Protein AF-A0A0A9WBP5-F1 (afdb_monomer_lite)

Foldseek 3Di:
DVVLVPDDDPPDDPQRSCQVVLQVLQVQQVVLLCCCPPVVVDDPVVSVVCVVVVSHDPVLSVQCPDPFQVQPSDPQQCQLPDPVRDGWPLSDPLVPDDPVLQADATSNRGDSHRTD

pLDDT: mean 90.34, std 6.61, range [65.31, 96.75]

Organism: Lygus hesperus (NCBI:txid30085)

Radius of gyration: 15.7 Å; chains: 1; bounding box: 42×28×39 Å

InterPro domains:
  IPR001748 Pre-mRNA-splicing factor BUD31 [PF01125] (1-116)
  IPR001748 Pre-mRNA-splicing factor BUD31 [PR00322] (19-42)
  IPR001748 Pre-mRNA-splicing factor BUD31 [PR00322] (43-68)
  IPR001748 Pre-mRNA-splicing factor BUD31 [PR00322] (69-94)
  IPR001748 Pre-mRNA-splicing factor BUD31 [PR00322] (106-115)
  IPR001748 Pre-mRNA-splicing factor BUD31 [PTHR19411] (1-116)

Structure (mmCIF, N/CA/C/O backbone):
data_AF-A0A0A9WBP5-F1
#
_entry.id   AF-A0A0A9WBP5-F1
#
loop_
_atom_site.group_PDB
_atom_site.id
_atom_site.type_symbol
_atom_site.label_atom_id
_atom_site.label_alt_id
_atom_site.label_comp_id
_atom_site.label_asym_id
_atom_site.label_entity_id
_atom_site.label_seq_id
_atom_site.pdbx_PDB_ins_code
_atom_site.Cartn_x
_atom_site.Cartn_y
_atom_site.Cartn_z
_atom_site.occupancy
_atom_site.B_iso_or_equiv
_atom_site.auth_seq_id
_atom_site.auth_comp_id
_atom_site.auth_asym_id
_atom_site.auth_atom_id
_atom_site.pdbx_PDB_model_num
ATOM 1 N N . MET A 1 1 ? -8.815 -3.693 -13.184 1.00 82.25 1 MET A N 1
ATOM 2 C CA . MET A 1 1 ? -8.029 -4.923 -12.918 1.00 82.25 1 MET A CA 1
ATOM 3 C C . MET A 1 1 ? -8.015 -5.801 -14.156 1.00 82.25 1 MET A C 1
ATOM 5 O O . MET A 1 1 ? -6.937 -5.976 -14.678 1.00 82.25 1 MET A O 1
ATOM 9 N N . ARG A 1 2 ? -9.170 -6.224 -14.697 1.00 84.25 2 ARG A N 1
ATOM 10 C CA . ARG A 1 2 ? -9.229 -7.000 -15.956 1.00 84.25 2 ARG A CA 1
ATOM 11 C C . ARG A 1 2 ? -8.570 -6.317 -17.161 1.00 84.25 2 ARG A C 1
ATOM 13 O O . ARG A 1 2 ? -7.910 -6.983 -17.936 1.00 84.25 2 ARG A O 1
ATOM 20 N N . GLU A 1 3 ? -8.731 -5.002 -17.297 1.00 85.50 3 GLU A N 1
ATOM 21 C CA . GLU A 1 3 ? -8.069 -4.223 -18.358 1.00 85.50 3 GLU A CA 1
ATOM 22 C C . GLU A 1 3 ? -6.543 -4.279 -18.210 1.00 85.50 3 GLU A C 1
ATOM 24 O O . GLU A 1 3 ? -5.857 -4.713 -19.122 1.00 85.50 3 GLU A O 1
ATOM 29 N N . ALA A 1 4 ? -6.037 -3.984 -17.009 1.00 83.50 4 ALA A N 1
ATOM 30 C CA . ALA A 1 4 ? -4.612 -4.080 -16.682 1.00 83.50 4 ALA A CA 1
ATOM 31 C C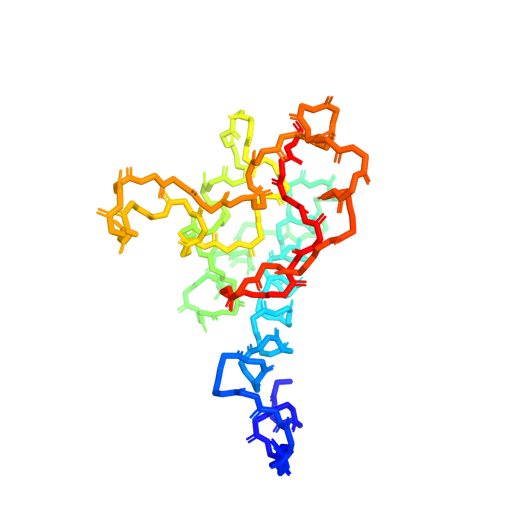 . ALA A 1 4 ? -4.029 -5.506 -16.797 1.00 83.50 4 ALA A C 1
ATOM 33 O O . ALA A 1 4 ? -2.820 -5.659 -16.897 1.00 83.50 4 ALA A O 1
ATOM 34 N N . GLU A 1 5 ? -4.856 -6.554 -16.744 1.00 84.06 5 GLU A N 1
ATOM 35 C CA . GLU A 1 5 ? -4.432 -7.943 -16.984 1.00 84.06 5 GLU A CA 1
ATOM 36 C C . GLU A 1 5 ? -4.356 -8.283 -18.480 1.00 84.06 5 GLU A C 1
ATOM 38 O O . GLU A 1 5 ? -3.627 -9.196 -18.854 1.00 84.06 5 GLU A O 1
ATOM 43 N N . ALA A 1 6 ? -5.117 -7.578 -19.322 1.00 82.12 6 ALA A N 1
ATOM 44 C CA . ALA A 1 6 ? -5.182 -7.799 -20.765 1.00 82.12 6 ALA A CA 1
ATOM 45 C C . ALA A 1 6 ? -4.164 -6.955 -21.555 1.00 82.12 6 ALA A C 1
ATOM 47 O O . ALA A 1 6 ? -3.953 -7.199 -22.741 1.00 82.12 6 ALA A O 1
ATOM 48 N N . GLU A 1 7 ? -3.552 -5.957 -20.918 1.00 78.38 7 GLU A N 1
ATOM 49 C CA . GLU A 1 7 ? -2.514 -5.124 -21.521 1.00 78.38 7 GLU A CA 1
ATOM 50 C C . GLU A 1 7 ? -1.201 -5.910 -21.677 1.00 78.38 7 GLU A C 1
ATOM 52 O O . GLU A 1 7 ? -0.461 -6.141 -20.720 1.00 78.38 7 GLU A O 1
ATOM 57 N N . GLU A 1 8 ? -0.885 -6.302 -22.912 1.00 65.31 8 GLU A N 1
ATOM 58 C CA . GLU A 1 8 ? 0.438 -6.805 -23.288 1.00 65.31 8 GLU A CA 1
ATOM 59 C C . GLU A 1 8 ? 1.293 -5.658 -23.839 1.00 65.31 8 GLU A C 1
ATOM 61 O O . GLU A 1 8 ? 1.203 -5.281 -25.008 1.00 65.31 8 GLU A O 1
ATOM 66 N N . GLU A 1 9 ? 2.149 -5.076 -23.000 1.00 72.12 9 GLU A N 1
ATOM 67 C CA . GLU A 1 9 ? 3.048 -4.004 -23.432 1.00 72.12 9 GLU A CA 1
ATOM 68 C C . GLU A 1 9 ? 4.428 -4.550 -23.808 1.00 72.12 9 GLU A C 1
ATOM 70 O O . GLU A 1 9 ? 5.243 -4.893 -22.951 1.00 72.12 9 GLU A O 1
ATOM 75 N N . GLN A 1 10 ? 4.709 -4.568 -25.116 1.00 68.75 10 GLN A N 1
ATOM 76 C CA . GLN A 1 10 ? 5.931 -5.118 -25.726 1.00 68.75 10 GLN A CA 1
ATOM 77 C C . GLN A 1 10 ? 7.252 -4.506 -25.216 1.00 68.75 10 GLN A C 1
ATOM 79 O O . GLN A 1 10 ? 8.307 -5.107 -25.405 1.00 68.75 10 GLN A O 1
ATOM 84 N N . TYR A 1 11 ? 7.214 -3.340 -24.561 1.00 78.38 11 TYR A N 1
ATOM 85 C CA . TYR A 1 11 ? 8.405 -2.607 -24.108 1.00 78.38 11 TYR A CA 1
ATOM 86 C C . TYR A 1 11 ? 8.533 -2.489 -22.584 1.00 78.38 11 TYR A C 1
ATOM 88 O O . TYR A 1 11 ? 9.451 -1.824 -22.103 1.00 78.38 11 TYR A O 1
ATOM 96 N N . LYS A 1 12 ? 7.640 -3.114 -21.806 1.00 81.00 12 LYS A N 1
ATOM 97 C CA . LYS A 1 12 ? 7.713 -3.068 -20.340 1.00 81.00 12 LYS A CA 1
ATOM 98 C C . LYS A 1 12 ? 8.431 -4.283 -19.776 1.00 81.00 12 LYS A C 1
ATOM 100 O O . LYS A 1 12 ? 8.285 -5.412 -20.239 1.00 81.00 12 LYS A O 1
ATOM 105 N N . THR A 1 13 ? 9.200 -4.057 -18.715 1.00 84.06 13 THR A N 1
ATOM 106 C CA . THR A 1 13 ? 9.757 -5.163 -17.933 1.00 84.06 13 THR A CA 1
ATOM 107 C C . THR A 1 13 ? 8.632 -5.962 -17.275 1.00 84.06 13 THR A C 1
ATOM 109 O O . THR A 1 13 ? 7.572 -5.426 -16.949 1.00 84.06 13 THR A O 1
ATOM 112 N N . ARG A 1 14 ? 8.884 -7.243 -16.979 1.00 81.81 14 ARG A N 1
ATOM 113 C CA . ARG A 1 14 ? 7.919 -8.107 -16.275 1.00 81.81 14 ARG A CA 1
ATOM 114 C C . ARG A 1 14 ? 7.392 -7.484 -14.975 1.00 81.81 14 ARG A C 1
ATOM 116 O O . ARG A 1 14 ? 6.247 -7.714 -14.607 1.00 81.81 14 ARG A O 1
ATOM 123 N N . ALA A 1 15 ? 8.228 -6.721 -14.269 1.00 84.50 15 ALA A N 1
ATOM 124 C CA . ALA A 1 15 ? 7.819 -6.022 -13.057 1.00 84.50 15 ALA A CA 1
ATOM 125 C C . ALA A 1 15 ? 6.860 -4.861 -13.364 1.00 84.50 15 ALA A C 1
ATOM 127 O O . ALA A 1 15 ? 5.827 -4.750 -12.713 1.00 84.50 15 ALA A O 1
ATOM 128 N N . GLN A 1 16 ? 7.165 -4.055 -14.383 1.00 88.12 16 GLN A N 1
ATOM 129 C CA . GLN A 1 16 ? 6.362 -2.901 -14.795 1.00 88.12 16 GLN A CA 1
ATOM 130 C C . GLN A 1 16 ? 4.963 -3.275 -15.289 1.00 88.12 16 GLN A C 1
ATOM 132 O O . GLN A 1 16 ? 4.016 -2.554 -14.995 1.00 88.12 16 GLN A O 1
ATOM 137 N N . VAL A 1 17 ? 4.808 -4.424 -15.954 1.00 89.38 17 VAL A N 1
ATOM 138 C CA . VAL A 1 17 ? 3.484 -4.956 -16.337 1.00 89.38 17 VAL A CA 1
ATOM 139 C C . VAL A 1 17 ? 2.595 -5.190 -15.104 1.00 89.38 17 VAL A C 1
ATOM 141 O O . VAL A 1 17 ? 1.385 -5.010 -15.151 1.00 89.38 17 VAL A O 1
ATOM 144 N N . LEU A 1 18 ? 3.184 -5.537 -13.954 1.00 89.56 18 LEU A N 1
ATOM 145 C CA . LEU A 1 18 ? 2.439 -5.787 -12.715 1.00 89.56 18 LEU A CA 1
ATOM 146 C C . LEU A 1 18 ? 2.137 -4.515 -11.910 1.00 89.56 18 LEU A C 1
ATOM 148 O O . LEU A 1 18 ? 1.312 -4.562 -10.993 1.00 89.56 18 LEU A O 1
ATOM 152 N N . TRP A 1 19 ? 2.791 -3.385 -12.199 1.00 92.62 19 TRP A N 1
ATOM 153 C CA . TRP A 1 19 ? 2.619 -2.160 -11.413 1.00 92.62 19 TRP A CA 1
ATOM 154 C C . TRP A 1 19 ? 1.175 -1.635 -11.422 1.00 92.62 19 TRP A C 1
ATOM 156 O O . TRP A 1 19 ? 0.658 -1.389 -10.328 1.00 92.62 19 TRP A O 1
ATOM 166 N N . PRO A 1 20 ? 0.464 -1.547 -12.568 1.00 93.00 20 PRO A N 1
ATOM 167 C CA . PRO A 1 20 ? -0.931 -1.103 -12.582 1.00 93.00 20 PRO A CA 1
ATOM 168 C C . PRO A 1 20 ? -1.844 -2.016 -11.754 1.00 93.00 20 PRO A C 1
ATOM 170 O O . PRO A 1 20 ? -2.709 -1.543 -11.015 1.00 93.00 20 PRO A O 1
ATOM 173 N N . ILE A 1 21 ? -1.618 -3.333 -11.800 1.00 93.00 21 ILE A N 1
ATOM 174 C CA . ILE A 1 21 ? -2.382 -4.311 -11.011 1.00 93.00 21 ILE A CA 1
ATOM 175 C C . ILE A 1 21 ? -2.183 -4.060 -9.511 1.00 93.00 21 ILE A C 1
ATOM 177 O O . ILE A 1 21 ? -3.156 -4.010 -8.752 1.00 93.00 21 ILE A O 1
ATOM 181 N N . LEU A 1 22 ? -0.935 -3.855 -9.078 1.00 93.56 22 LEU A N 1
ATOM 182 C CA . LEU A 1 22 ? -0.604 -3.565 -7.681 1.00 93.56 22 LEU A CA 1
ATOM 183 C C . LEU A 1 22 ? -1.147 -2.207 -7.223 1.00 93.56 22 LEU A C 1
ATOM 185 O O . LEU A 1 22 ? -1.619 -2.090 -6.090 1.00 93.56 22 LEU A O 1
ATOM 189 N N . GLN A 1 23 ? -1.145 -1.204 -8.100 1.00 93.12 23 GLN A N 1
ATOM 190 C CA . GLN A 1 23 ? -1.736 0.102 -7.830 1.00 93.12 23 GLN A CA 1
ATOM 191 C C . GLN A 1 23 ? -3.252 -0.005 -7.619 1.00 93.12 23 GLN A C 1
ATOM 193 O O . GLN A 1 23 ? -3.766 0.501 -6.620 1.00 93.12 23 GLN A O 1
ATOM 198 N N . ILE A 1 24 ? -3.964 -0.726 -8.491 1.00 94.94 24 ILE A N 1
ATOM 199 C CA . ILE A 1 24 ? -5.407 -0.978 -8.347 1.00 94.94 24 ILE A CA 1
ATOM 200 C C . ILE A 1 24 ? -5.688 -1.766 -7.064 1.00 94.94 24 ILE A C 1
ATOM 202 O O . ILE A 1 24 ? -6.623 -1.448 -6.328 1.00 94.94 24 ILE A O 1
ATOM 206 N N . HIS A 1 25 ? -4.875 -2.780 -6.761 1.00 95.44 25 HIS A N 1
ATOM 207 C CA . HIS A 1 25 ? -4.992 -3.563 -5.532 1.00 95.44 25 HIS A CA 1
ATOM 208 C C . HIS A 1 25 ? -4.853 -2.689 -4.272 1.00 95.44 25 HIS A C 1
ATOM 210 O O . HIS A 1 25 ? -5.673 -2.788 -3.349 1.00 95.44 25 HIS A O 1
ATOM 216 N N . HIS A 1 26 ? -3.852 -1.804 -4.248 1.00 95.62 26 HIS A N 1
ATOM 217 C CA . HIS A 1 26 ? -3.671 -0.823 -3.181 1.00 95.62 26 HIS A CA 1
ATOM 218 C C . HIS A 1 26 ? -4.882 0.113 -3.083 1.00 95.62 26 HIS A C 1
ATOM 220 O O . HIS A 1 26 ? -5.463 0.245 -2.009 1.00 95.62 26 HIS A O 1
ATOM 226 N N . GLN A 1 27 ? -5.293 0.738 -4.192 1.00 95.50 27 GLN A N 1
ATOM 227 C CA . GLN A 1 27 ? -6.413 1.688 -4.229 1.00 95.50 27 GLN A CA 1
ATOM 228 C C . GLN A 1 27 ? -7.718 1.061 -3.735 1.00 95.50 27 GLN A C 1
ATOM 230 O O . GLN A 1 27 ? -8.410 1.652 -2.909 1.00 95.50 27 GLN A O 1
ATOM 235 N N . ARG A 1 28 ? -8.025 -0.162 -4.178 1.00 96.25 28 ARG A N 1
ATOM 236 C CA . ARG A 1 28 ? -9.215 -0.908 -3.754 1.00 96.25 28 ARG A CA 1
ATOM 237 C C . ARG A 1 28 ? -9.213 -1.163 -2.248 1.00 96.25 28 ARG A C 1
ATOM 239 O O . ARG A 1 28 ? -10.210 -0.905 -1.576 1.00 96.25 28 ARG A O 1
ATOM 246 N N . SER A 1 29 ? -8.082 -1.619 -1.709 1.00 96.75 29 SER A N 1
ATOM 247 C CA . SER A 1 29 ? -7.934 -1.854 -0.269 1.00 96.75 29 SER A CA 1
ATOM 248 C C . SER A 1 29 ? -8.005 -0.546 0.525 1.00 96.75 29 SER A C 1
ATOM 250 O O . SER A 1 29 ? -8.641 -0.502 1.579 1.00 96.75 29 SER A O 1
ATOM 252 N N . ARG A 1 30 ? -7.407 0.537 0.007 1.00 96.56 30 ARG A N 1
ATOM 253 C CA . ARG A 1 30 ? -7.383 1.846 0.668 1.00 96.56 30 ARG A CA 1
ATOM 254 C C . ARG A 1 30 ? -8.762 2.483 0.710 1.00 96.56 30 ARG A C 1
ATOM 256 O O . ARG A 1 30 ? -9.154 2.996 1.749 1.00 96.56 30 ARG A O 1
ATOM 263 N N . TYR A 1 31 ? -9.528 2.358 -0.368 1.00 96.56 31 TYR A N 1
ATOM 264 C CA . TYR A 1 31 ? -10.909 2.816 -0.413 1.00 96.56 31 TYR A CA 1
ATOM 265 C C . TYR A 1 31 ? -11.757 2.163 0.685 1.00 96.56 31 TYR A C 1
ATOM 267 O O . TYR A 1 31 ? -12.434 2.855 1.440 1.00 96.56 31 TYR A O 1
ATOM 275 N N . ILE A 1 32 ? -11.674 0.837 0.833 1.00 96.31 32 ILE A N 1
ATOM 276 C CA . ILE A 1 32 ? -12.416 0.108 1.873 1.00 96.31 32 ILE A CA 1
ATOM 277 C C . ILE A 1 32 ? -11.952 0.526 3.276 1.00 96.31 32 ILE A C 1
ATOM 279 O O . ILE A 1 32 ? -12.782 0.742 4.160 1.00 96.31 32 ILE A O 1
ATOM 283 N N . TYR A 1 33 ? -10.640 0.689 3.472 1.00 95.94 33 TYR A N 1
ATOM 284 C CA . TYR A 1 33 ? -10.075 1.189 4.725 1.00 95.94 33 TYR A CA 1
ATOM 285 C C . TYR A 1 33 ? -10.619 2.576 5.088 1.00 95.94 33 TYR A C 1
ATOM 287 O O . TYR A 1 33 ? -11.126 2.761 6.194 1.00 95.94 33 TYR A O 1
ATOM 295 N N . ASP A 1 34 ? -10.578 3.527 4.154 1.00 95.69 34 ASP A N 1
ATOM 296 C CA . ASP A 1 34 ? -11.029 4.900 4.379 1.00 95.69 34 ASP A CA 1
ATOM 297 C C . ASP A 1 34 ? -12.543 4.968 4.619 1.00 95.69 34 ASP A C 1
ATOM 299 O O . ASP A 1 34 ? -12.999 5.742 5.461 1.00 95.69 34 ASP A O 1
ATOM 303 N N . MET A 1 35 ? -13.338 4.143 3.930 1.00 96.75 35 MET A N 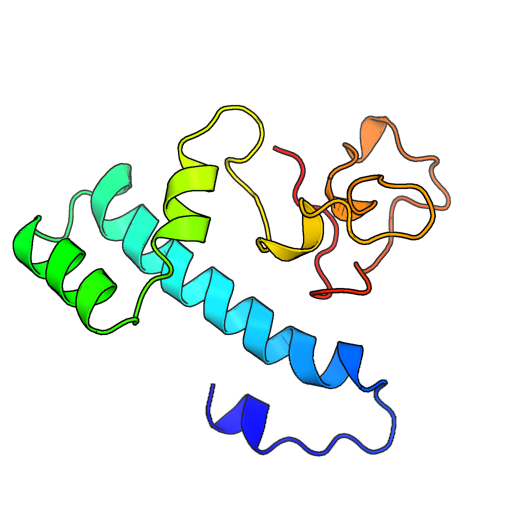1
ATOM 304 C CA . MET A 1 35 ? -14.791 4.088 4.129 1.00 96.75 35 MET A CA 1
ATOM 305 C C . MET A 1 35 ? -15.171 3.561 5.518 1.00 96.75 35 MET A C 1
ATOM 307 O O . MET A 1 35 ? -16.152 4.039 6.086 1.00 96.75 35 MET A O 1
ATOM 311 N N . TYR A 1 36 ? -14.401 2.628 6.088 1.00 96.06 36 TYR A N 1
ATOM 312 C CA . TYR A 1 36 ? -14.672 2.071 7.417 1.00 96.06 36 TYR A CA 1
ATOM 313 C C . TYR A 1 36 ? -14.048 2.890 8.558 1.00 96.06 36 TYR A C 1
ATOM 315 O O . TYR A 1 36 ? -14.748 3.270 9.493 1.00 96.06 36 TYR A O 1
ATOM 323 N N . TYR A 1 37 ? -12.747 3.193 8.490 1.00 94.12 37 TYR A N 1
ATOM 324 C CA . TYR A 1 37 ? -12.011 3.830 9.589 1.00 94.12 37 TYR A CA 1
ATOM 325 C C . TYR A 1 37 ? -12.125 5.355 9.593 1.00 94.12 37 TYR A C 1
ATOM 327 O O . TYR A 1 37 ? -12.334 5.944 10.654 1.00 94.12 37 TYR A O 1
ATOM 335 N N . SER A 1 38 ? -12.007 5.990 8.424 1.00 91.31 38 SER A N 1
ATOM 336 C CA . SER A 1 38 ? -11.965 7.454 8.313 1.00 91.31 38 SER A CA 1
ATOM 337 C C . SER A 1 38 ? -13.372 8.047 8.218 1.00 91.31 38 SER A C 1
ATOM 339 O O . SER A 1 38 ? -13.754 8.885 9.029 1.00 91.31 38 SER A O 1
ATOM 341 N N . LYS A 1 39 ? -14.165 7.590 7.240 1.00 94.62 39 LYS A N 1
ATOM 342 C CA . LYS A 1 39 ? -15.498 8.134 6.930 1.00 94.62 39 LYS A CA 1
ATOM 343 C C . LYS A 1 39 ? -16.639 7.454 7.688 1.00 94.62 39 LYS A C 1
ATOM 345 O O . LYS A 1 39 ? -17.711 8.039 7.783 1.00 94.62 39 LYS A O 1
ATOM 350 N N . LYS A 1 40 ? -16.425 6.236 8.202 1.00 93.88 40 LYS A N 1
ATOM 351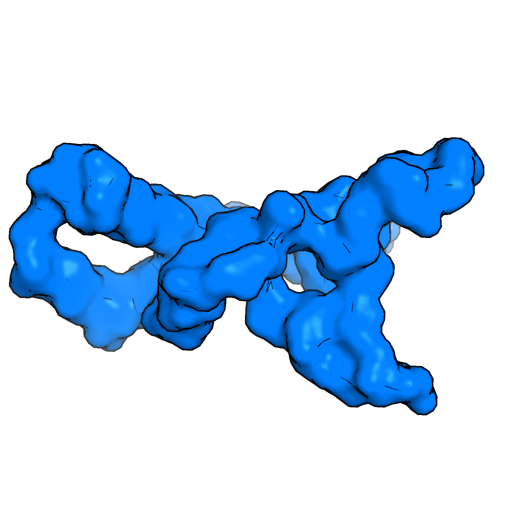 C CA . LYS A 1 40 ? -17.434 5.418 8.910 1.00 93.88 40 LYS A CA 1
ATOM 352 C C . LYS A 1 40 ? -18.753 5.254 8.132 1.00 93.88 40 LYS A C 1
ATOM 354 O O . LYS A 1 40 ? -19.831 5.250 8.714 1.00 93.88 40 LYS A O 1
ATOM 359 N N . ALA A 1 41 ? -18.661 5.137 6.808 1.00 95.88 41 ALA A N 1
ATOM 360 C CA . ALA A 1 41 ? -19.806 5.062 5.899 1.00 95.88 41 ALA A CA 1
ATOM 361 C C . ALA A 1 41 ? -20.336 3.631 5.690 1.00 95.88 41 ALA A C 1
ATOM 363 O O . ALA A 1 41 ? -21.435 3.456 5.173 1.00 95.88 41 ALA A O 1
ATOM 364 N N . ILE A 1 42 ? -19.557 2.609 6.063 1.00 96.00 42 ILE A N 1
ATOM 365 C CA . ILE A 1 42 ? -19.934 1.194 5.943 1.00 96.00 42 ILE A CA 1
ATOM 366 C C . ILE A 1 42 ? -20.005 0.530 7.318 1.00 96.00 42 ILE A C 1
ATOM 368 O O . ILE A 1 42 ? -19.247 0.880 8.224 1.00 96.00 42 ILE A O 1
ATOM 372 N N . SER A 1 43 ? -20.915 -0.435 7.472 1.00 96.56 43 SER A N 1
ATOM 373 C CA . SER A 1 43 ? -21.025 -1.232 8.694 1.00 96.56 43 SER A CA 1
ATOM 374 C C . SER A 1 43 ? -19.869 -2.228 8.814 1.00 96.56 43 SER A C 1
ATOM 376 O O . SER A 1 43 ? -19.171 -2.536 7.841 1.00 96.56 43 SER A O 1
ATOM 378 N N . ARG A 1 44 ? -19.683 -2.760 10.025 1.00 95.06 44 ARG A N 1
ATOM 379 C CA . ARG A 1 44 ? -18.700 -3.811 10.292 1.00 95.06 44 ARG A CA 1
ATOM 380 C C . ARG A 1 44 ? -18.942 -5.052 9.429 1.00 95.06 44 ARG A C 1
ATOM 382 O O . ARG A 1 44 ? -17.989 -5.558 8.851 1.00 95.06 44 ARG A O 1
ATOM 389 N N . ASP A 1 45 ? -20.196 -5.466 9.276 1.00 96.44 45 ASP A N 1
ATOM 390 C CA . ASP A 1 45 ? -20.561 -6.657 8.499 1.00 96.44 45 ASP A CA 1
ATOM 391 C C . ASP A 1 45 ? -20.159 -6.520 7.023 1.00 96.44 45 ASP A C 1
ATOM 393 O O . ASP A 1 45 ? -19.622 -7.450 6.426 1.00 96.44 45 ASP A O 1
ATOM 397 N N . VAL A 1 46 ? -20.347 -5.330 6.434 1.00 95.94 46 VAL A N 1
ATOM 398 C CA . VAL A 1 46 ? -19.928 -5.047 5.049 1.00 95.94 46 VAL A CA 1
ATOM 399 C C . VAL A 1 46 ? -18.405 -5.042 4.931 1.00 95.94 46 VAL A C 1
ATOM 401 O O . VAL A 1 46 ? -17.851 -5.545 3.954 1.00 95.94 46 VAL A O 1
ATOM 404 N N . TYR A 1 47 ? -17.712 -4.487 5.925 1.00 95.56 47 TYR A N 1
ATOM 405 C CA . TYR A 1 47 ? -16.255 -4.487 5.958 1.00 95.56 47 TYR A CA 1
ATOM 406 C C . TYR A 1 47 ? -15.685 -5.913 6.058 1.00 95.56 47 TYR A C 1
ATOM 408 O O . TYR A 1 47 ? -14.803 -6.269 5.277 1.00 95.56 47 TYR A O 1
ATOM 416 N N . GLU A 1 48 ? -16.216 -6.746 6.955 1.00 95.94 48 GLU A N 1
ATOM 417 C CA . GLU A 1 48 ? -15.811 -8.150 7.110 1.00 95.94 48 GLU A CA 1
ATOM 418 C C . GLU A 1 48 ? -16.127 -8.965 5.847 1.00 95.94 48 GLU A C 1
ATOM 420 O O . GLU A 1 48 ? -15.250 -9.662 5.338 1.00 95.94 48 GLU A O 1
ATOM 425 N N . TYR A 1 49 ? -17.300 -8.764 5.235 1.00 96.62 49 TYR A N 1
ATOM 426 C CA . TYR A 1 49 ? -17.641 -9.379 3.949 1.00 96.62 49 TYR A CA 1
ATOM 427 C C . TYR A 1 49 ? -16.625 -9.044 2.842 1.00 96.62 49 TYR A C 1
ATOM 429 O O . TYR A 1 49 ? -16.203 -9.921 2.080 1.00 96.62 49 TYR A O 1
ATOM 437 N N . CYS A 1 50 ? -16.190 -7.782 2.754 1.00 96.06 50 CYS A N 1
ATOM 438 C CA . CYS A 1 50 ? -15.173 -7.354 1.793 1.00 96.06 50 CYS A CA 1
ATOM 439 C C . CYS A 1 50 ? -13.810 -8.026 2.023 1.00 96.06 50 CYS A C 1
ATOM 441 O O . CYS A 1 50 ? -13.090 -8.290 1.054 1.00 96.06 50 CYS A O 1
ATOM 443 N N . LEU A 1 51 ? -13.441 -8.306 3.275 1.00 95.31 51 LEU A N 1
ATOM 444 C CA . LEU A 1 51 ? -12.209 -9.025 3.606 1.00 95.31 51 LEU A CA 1
ATOM 445 C C . LEU A 1 51 ? -12.318 -10.517 3.265 1.00 95.31 51 LEU A C 1
ATOM 447 O O . LEU A 1 51 ? -11.411 -11.064 2.631 1.00 95.31 51 LEU A O 1
ATOM 451 N N . ASP A 1 52 ? -13.441 -11.149 3.604 1.00 96.00 52 ASP A N 1
ATOM 452 C CA . ASP A 1 52 ? -13.692 -12.573 3.355 1.00 96.00 52 ASP A CA 1
ATOM 453 C C . ASP A 1 52 ? -13.735 -12.892 1.859 1.00 96.00 52 ASP A C 1
ATOM 455 O O . ASP A 1 52 ? -13.142 -13.869 1.396 1.00 96.00 52 ASP A O 1
ATOM 459 N N . LYS A 1 53 ? -14.366 -12.019 1.065 1.00 95.88 53 LYS A N 1
ATOM 460 C CA . LYS A 1 53 ? -14.389 -12.122 -0.402 1.00 95.88 53 LYS A CA 1
ATOM 461 C C . LYS A 1 53 ? -13.094 -11.666 -1.077 1.00 95.88 53 LYS A C 1
ATOM 463 O O . LYS A 1 53 ? -13.050 -11.612 -2.304 1.00 95.88 53 LYS A O 1
ATOM 468 N N . ARG A 1 54 ? -12.041 -11.347 -0.312 1.00 93.62 54 ARG A N 1
ATOM 469 C CA . ARG A 1 54 ? -10.733 -10.891 -0.823 1.00 93.62 54 ARG A CA 1
ATOM 470 C C . ARG A 1 54 ? -10.822 -9.642 -1.712 1.00 93.62 54 ARG A C 1
ATOM 472 O O . ARG A 1 54 ? -10.005 -9.440 -2.610 1.00 93.62 54 ARG A O 1
ATOM 479 N N . ILE A 1 55 ? -11.807 -8.781 -1.454 1.00 94.56 55 ILE A N 1
ATOM 480 C CA . ILE A 1 55 ? -11.933 -7.479 -2.119 1.00 94.56 55 ILE A CA 1
ATOM 481 C C . ILE A 1 55 ? -10.904 -6.511 -1.521 1.00 94.56 55 ILE A C 1
ATOM 483 O O . ILE A 1 55 ? -10.238 -5.785 -2.254 1.00 94.56 55 ILE A O 1
ATOM 487 N N . ALA A 1 56 ? -10.704 -6.543 -0.206 1.00 95.25 56 ALA A N 1
ATOM 488 C CA . ALA A 1 56 ? -9.625 -5.825 0.468 1.00 95.25 56 ALA A CA 1
ATOM 489 C C . ALA A 1 56 ? -8.554 -6.786 1.000 1.00 95.25 56 ALA A C 1
ATOM 491 O O . ALA A 1 56 ? -8.850 -7.912 1.403 1.00 95.25 56 ALA A O 1
ATOM 492 N N . ASP A 1 57 ? -7.310 -6.314 1.043 1.00 96.00 57 ASP A N 1
ATOM 493 C CA . ASP A 1 57 ? -6.205 -7.045 1.656 1.00 96.00 57 ASP A CA 1
ATOM 494 C C . ASP A 1 57 ? -6.119 -6.749 3.160 1.00 96.00 57 ASP A C 1
ATOM 496 O O . ASP A 1 57 ? -5.678 -5.680 3.595 1.00 96.00 57 ASP A O 1
ATOM 500 N N . ALA A 1 58 ? -6.519 -7.737 3.963 1.00 95.88 58 ALA A N 1
ATOM 501 C CA . ALA A 1 58 ? -6.460 -7.676 5.420 1.00 95.88 58 ALA A CA 1
ATOM 502 C C . ALA A 1 58 ? -5.033 -7.458 5.951 1.00 95.88 58 ALA A C 1
ATOM 504 O O . ALA A 1 58 ? -4.841 -6.726 6.926 1.00 95.88 58 ALA A O 1
ATOM 505 N N . ASN A 1 59 ? -4.026 -8.060 5.313 1.00 95.94 59 ASN A N 1
ATOM 506 C CA . ASN A 1 59 ? -2.638 -7.955 5.747 1.00 95.94 59 ASN A CA 1
ATOM 507 C C . ASN A 1 59 ? -2.105 -6.551 5.485 1.00 95.94 59 ASN A C 1
ATOM 509 O O . ASN A 1 59 ? -1.496 -5.963 6.378 1.00 95.94 59 ASN A O 1
ATOM 513 N N . LEU A 1 60 ? -2.376 -5.984 4.309 1.00 95.69 60 LEU A N 1
ATOM 514 C CA . LEU A 1 60 ? -1.991 -4.608 3.997 1.00 95.69 60 LEU A CA 1
ATOM 515 C C . LEU A 1 60 ? -2.678 -3.609 4.941 1.00 95.69 60 LEU A C 1
ATOM 517 O O . LEU A 1 60 ? -2.006 -2.776 5.549 1.00 95.69 60 LEU A O 1
ATOM 521 N N . ILE A 1 61 ? -3.984 -3.769 5.171 1.00 95.94 61 ILE A N 1
ATOM 522 C CA . ILE A 1 61 ? -4.738 -2.934 6.117 1.00 95.94 61 ILE A CA 1
ATOM 523 C C . ILE A 1 61 ? -4.181 -3.047 7.541 1.00 95.94 61 ILE A C 1
ATOM 525 O O . ILE A 1 61 ? -4.086 -2.047 8.254 1.00 95.94 61 ILE A O 1
ATOM 529 N N . SER A 1 62 ? -3.774 -4.244 7.973 1.00 95.44 62 SER A N 1
ATOM 530 C CA . SER A 1 62 ? -3.158 -4.424 9.293 1.00 95.44 62 SER A CA 1
ATOM 531 C C . SER A 1 62 ? -1.875 -3.602 9.459 1.00 95.44 62 SER A C 1
ATOM 533 O O . SER A 1 62 ? -1.568 -3.172 10.571 1.00 95.44 62 SER A O 1
ATOM 535 N N . LYS A 1 63 ? -1.136 -3.360 8.365 1.00 95.50 63 LYS A N 1
ATOM 536 C CA . LYS A 1 63 ? 0.079 -2.540 8.376 1.00 95.50 63 LYS A CA 1
ATOM 537 C C . LYS A 1 63 ? -0.247 -1.057 8.437 1.00 95.50 63 LYS A C 1
ATOM 539 O O . LYS A 1 63 ? 0.394 -0.378 9.223 1.00 95.50 63 LYS A O 1
ATOM 544 N N . TRP A 1 64 ? -1.263 -0.575 7.722 1.00 95.75 64 TRP A N 1
ATOM 545 C CA . TRP A 1 64 ? -1.664 0.841 7.770 1.00 95.75 64 TRP A CA 1
ATOM 546 C C . TRP A 1 64 ? -2.076 1.326 9.165 1.00 95.75 64 TRP A C 1
ATOM 548 O O . TRP A 1 64 ? -1.997 2.514 9.449 1.00 95.75 64 TRP A O 1
ATOM 558 N N . LYS A 1 65 ? -2.476 0.412 10.057 1.00 92.94 65 LYS A N 1
ATOM 559 C CA . LYS A 1 65 ? -2.773 0.720 11.466 1.00 92.94 65 LYS A CA 1
ATOM 560 C C . LYS A 1 65 ? -1.528 0.891 12.341 1.00 92.94 65 LYS A C 1
ATOM 562 O O . LYS A 1 65 ? -1.651 1.316 13.486 1.00 92.94 65 LYS A O 1
ATOM 567 N N . LYS A 1 66 ? -0.351 0.480 11.863 1.00 94.75 66 LYS A N 1
ATOM 568 C CA . LYS A 1 66 ? 0.912 0.598 12.597 1.00 94.75 66 LYS A CA 1
ATOM 569 C C . LYS A 1 66 ? 1.563 1.937 12.280 1.00 94.75 66 LYS A C 1
ATOM 571 O O . LYS A 1 66 ? 1.608 2.334 11.119 1.00 94.75 66 LYS A O 1
ATOM 576 N N . SER A 1 67 ? 2.132 2.569 13.305 1.00 93.69 67 SER A N 1
ATOM 577 C CA . SER A 1 67 ? 2.854 3.829 13.132 1.00 93.69 67 SER A CA 1
ATOM 578 C C . SER A 1 67 ? 4.038 3.669 12.173 1.00 93.69 67 SER A C 1
ATOM 580 O O . SER A 1 67 ? 4.777 2.681 12.248 1.00 93.69 67 SER A O 1
ATOM 582 N N . GLY A 1 68 ? 4.184 4.621 11.253 1.00 92.25 68 GLY A N 1
ATOM 583 C CA . GLY A 1 68 ? 5.210 4.649 10.211 1.00 92.25 68 GLY A CA 1
ATOM 584 C C . GLY A 1 68 ? 4.865 3.842 8.954 1.00 92.25 68 GLY A C 1
ATOM 585 O O . GLY A 1 68 ? 5.668 3.806 8.020 1.00 92.25 68 GLY A O 1
ATOM 586 N N . TYR A 1 69 ? 3.714 3.169 8.903 1.00 95.12 69 TYR A N 1
ATOM 587 C CA . TYR A 1 69 ? 3.257 2.374 7.758 1.00 95.12 69 TYR A CA 1
ATOM 588 C C . TYR A 1 69 ? 1.925 2.865 7.193 1.00 95.12 69 TYR A C 1
ATOM 590 O O . TYR A 1 69 ? 1.347 2.174 6.363 1.00 95.12 69 TYR A O 1
ATOM 598 N N . GLU A 1 70 ? 1.442 4.033 7.599 1.00 93.88 70 GLU A N 1
ATOM 599 C CA . GLU A 1 70 ? 0.140 4.598 7.245 1.00 93.88 70 GLU A CA 1
ATOM 600 C C . GLU A 1 70 ? -0.050 4.715 5.724 1.00 93.88 70 GLU A C 1
ATOM 602 O O . GLU A 1 70 ? -1.156 4.518 5.221 1.00 93.88 70 GLU A O 1
ATOM 607 N N . ASN A 1 71 ? 1.033 4.968 4.984 1.00 93.69 71 ASN A N 1
ATOM 608 C CA . ASN A 1 71 ? 1.051 5.130 3.526 1.00 93.69 71 ASN A CA 1
ATOM 609 C C . ASN A 1 71 ? 1.741 3.969 2.790 1.00 93.69 71 ASN A C 1
ATOM 611 O O . ASN A 1 71 ? 2.201 4.133 1.660 1.00 93.69 71 ASN A O 1
ATOM 615 N N . LEU A 1 72 ? 1.845 2.791 3.416 1.00 95.62 72 LEU A N 1
ATOM 616 C CA . LEU A 1 72 ? 2.534 1.640 2.832 1.00 95.62 72 LEU A CA 1
ATOM 617 C C . LEU A 1 72 ? 1.929 1.225 1.476 1.00 95.62 72 LEU A C 1
ATOM 619 O O . LEU A 1 72 ? 0.745 0.906 1.395 1.00 95.62 72 LEU A O 1
ATOM 623 N N . CYS A 1 73 ? 2.769 1.131 0.441 1.00 94.31 73 CYS A N 1
ATOM 624 C CA . CYS A 1 73 ? 2.343 0.815 -0.927 1.00 94.31 73 CYS A CA 1
ATOM 625 C C . CYS A 1 73 ? 1.970 -0.662 -1.151 1.00 94.31 73 CYS A C 1
ATOM 627 O O . CYS A 1 73 ? 1.005 -0.960 -1.849 1.00 94.31 73 CYS A O 1
ATOM 629 N N . CYS A 1 74 ? 2.740 -1.604 -0.601 1.00 94.06 74 CYS A N 1
ATOM 630 C CA . CYS A 1 74 ? 2.498 -3.040 -0.724 1.00 94.06 74 CYS A CA 1
ATOM 631 C C . CYS A 1 74 ? 3.310 -3.821 0.319 1.00 94.06 74 CYS A C 1
ATOM 633 O O . CYS A 1 74 ? 4.277 -3.316 0.893 1.00 94.06 74 CYS A O 1
ATOM 635 N N . LEU A 1 75 ? 2.947 -5.086 0.540 1.00 93.31 75 LEU A N 1
ATOM 636 C CA . LEU A 1 75 ? 3.638 -5.958 1.498 1.00 93.31 75 LEU A CA 1
ATOM 637 C C . LEU A 1 75 ? 5.057 -6.335 1.047 1.00 93.31 75 LEU A C 1
ATOM 639 O O . LEU A 1 75 ? 5.938 -6.512 1.882 1.00 93.31 75 LEU A O 1
ATOM 643 N N . ARG A 1 76 ? 5.312 -6.388 -0.264 1.00 91.31 76 ARG A N 1
ATOM 644 C CA . ARG A 1 76 ? 6.630 -6.749 -0.805 1.00 91.31 76 ARG A CA 1
ATOM 645 C C . ARG A 1 76 ? 7.707 -5.712 -0.480 1.00 91.31 76 ARG A C 1
ATOM 647 O O . ARG A 1 76 ? 8.860 -6.067 -0.284 1.00 91.31 76 ARG A O 1
ATOM 654 N N . CYS A 1 77 ? 7.341 -4.435 -0.365 1.00 91.94 77 CYS A N 1
ATOM 655 C CA . CYS A 1 77 ? 8.296 -3.359 -0.078 1.00 91.94 77 CYS A CA 1
ATOM 656 C C . CYS A 1 77 ? 8.825 -3.343 1.363 1.00 91.94 77 CYS A C 1
ATOM 658 O O . CYS A 1 77 ? 9.800 -2.644 1.641 1.00 91.94 77 CYS A O 1
ATOM 660 N N . ILE A 1 78 ? 8.199 -4.100 2.266 1.00 91.69 78 ILE A N 1
ATOM 661 C CA . ILE A 1 78 ? 8.630 -4.249 3.666 1.00 91.69 78 ILE A CA 1
ATOM 662 C C . ILE A 1 78 ? 9.211 -5.631 3.954 1.00 91.69 78 ILE A C 1
ATOM 664 O O . ILE A 1 78 ? 9.673 -5.879 5.064 1.00 91.69 78 ILE A O 1
ATOM 668 N N . GLN A 1 79 ? 9.162 -6.531 2.976 1.00 87.81 79 GLN A N 1
ATOM 669 C CA . GLN A 1 79 ? 9.748 -7.851 3.083 1.00 87.81 79 GLN A CA 1
ATOM 670 C C . GLN A 1 79 ? 11.260 -7.750 2.852 1.00 87.81 79 GLN A C 1
ATOM 672 O O . GLN A 1 79 ? 11.703 -7.052 1.941 1.00 87.81 79 GLN A O 1
ATOM 677 N N . GLN A 1 80 ? 12.052 -8.433 3.677 1.00 79.56 80 GLN A N 1
ATOM 678 C CA . GLN A 1 80 ? 13.517 -8.392 3.619 1.00 79.56 80 GLN A CA 1
ATOM 679 C C . GLN A 1 80 ? 14.096 -9.403 2.610 1.00 79.56 80 GLN A C 1
ATOM 681 O O . GLN A 1 80 ? 15.181 -9.929 2.798 1.00 79.56 80 GLN A O 1
ATOM 686 N N . ASP A 1 81 ? 13.395 -9.656 1.505 1.00 68.69 81 ASP A N 1
ATOM 687 C CA . ASP A 1 81 ? 13.811 -10.626 0.477 1.00 68.69 81 ASP A CA 1
ATOM 688 C C . ASP A 1 81 ? 14.886 -10.073 -0.483 1.00 68.69 81 ASP A C 1
ATOM 690 O O . ASP A 1 81 ? 15.176 -10.663 -1.525 1.00 68.69 81 ASP A O 1
ATOM 694 N N . THR A 1 82 ? 15.453 -8.901 -0.192 1.00 76.56 82 THR A N 1
ATOM 695 C CA . THR A 1 82 ? 16.527 -8.318 -1.004 1.00 76.56 82 THR A CA 1
ATOM 696 C C . THR A 1 82 ? 17.869 -8.954 -0.650 1.00 76.56 82 THR A C 1
ATOM 698 O O . THR A 1 82 ? 18.068 -9.438 0.461 1.00 76.56 82 THR A O 1
ATOM 701 N N . SER A 1 83 ? 18.835 -8.905 -1.571 1.00 78.88 83 SER A N 1
ATOM 702 C CA . SER A 1 83 ? 20.177 -9.482 -1.380 1.00 78.88 83 SER A CA 1
ATOM 703 C C . SER A 1 83 ? 20.915 -8.977 -0.131 1.00 78.88 83 SER A C 1
ATOM 705 O O . SER A 1 83 ? 21.846 -9.630 0.327 1.00 78.88 83 SER A O 1
ATOM 707 N N . PHE A 1 84 ? 20.497 -7.836 0.426 1.00 83.44 84 PHE A N 1
ATOM 708 C CA . PHE A 1 84 ? 21.075 -7.220 1.622 1.00 83.44 84 PHE A CA 1
ATOM 709 C C . PHE A 1 84 ? 20.150 -7.283 2.849 1.00 83.44 84 PHE A C 1
ATOM 711 O O . PHE A 1 84 ? 20.437 -6.643 3.857 1.00 83.44 84 PHE A O 1
ATOM 718 N N . ASN A 1 85 ? 19.042 -8.031 2.781 1.00 83.50 85 ASN A N 1
ATOM 719 C CA . ASN A 1 85 ? 18.050 -8.155 3.853 1.00 83.50 85 ASN A CA 1
ATOM 720 C C . ASN A 1 85 ? 17.470 -6.794 4.309 1.00 83.50 85 ASN A C 1
ATOM 722 O O . ASN A 1 85 ? 17.086 -6.597 5.467 1.00 83.50 85 ASN A O 1
ATOM 726 N N . THR A 1 86 ? 17.418 -5.827 3.392 1.00 87.19 86 THR A N 1
ATOM 727 C CA . THR A 1 86 ? 16.900 -4.475 3.618 1.00 87.19 86 THR A CA 1
ATOM 728 C C . THR A 1 86 ? 15.510 -4.305 3.013 1.00 87.19 86 THR A C 1
ATOM 730 O O . THR A 1 86 ? 15.086 -5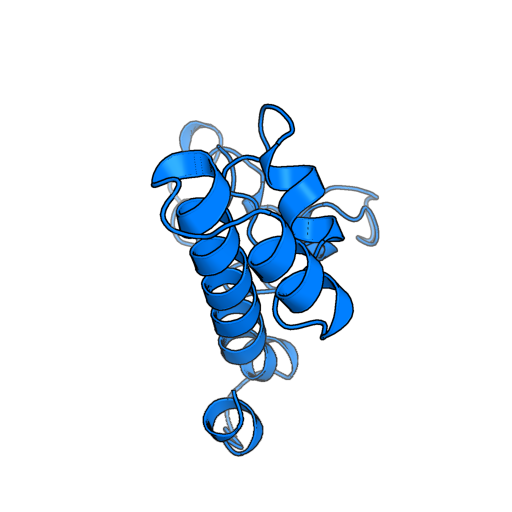.058 2.130 1.00 87.19 86 THR A O 1
ATOM 733 N N . THR A 1 87 ? 14.781 -3.302 3.502 1.00 88.94 87 THR A N 1
ATOM 734 C CA . THR A 1 87 ? 13.505 -2.876 2.920 1.00 88.94 87 THR A CA 1
ATOM 735 C C . THR A 1 87 ? 13.728 -2.110 1.616 1.00 88.94 87 THR A C 1
ATOM 737 O O . THR A 1 87 ? 14.836 -1.691 1.282 1.00 88.94 87 THR A O 1
ATOM 740 N N . CYS A 1 88 ? 12.659 -1.929 0.843 1.00 91.25 88 CYS A N 1
ATOM 741 C CA . CYS A 1 88 ? 12.750 -1.212 -0.421 1.00 91.25 88 CYS A CA 1
ATOM 742 C C . CYS A 1 88 ? 13.047 0.287 -0.218 1.00 91.25 88 CYS A C 1
ATOM 744 O O . CYS A 1 88 ? 12.532 0.894 0.720 1.00 91.25 88 CYS A O 1
ATOM 746 N N . ILE A 1 89 ? 13.772 0.908 -1.159 1.00 90.81 89 ILE A N 1
ATOM 747 C CA . ILE A 1 89 ? 14.060 2.357 -1.184 1.00 90.81 89 ILE A CA 1
ATOM 748 C C . ILE A 1 89 ? 12.806 3.227 -1.033 1.00 90.81 89 ILE A C 1
ATOM 750 O O . ILE A 1 89 ? 12.857 4.276 -0.403 1.00 90.81 89 ILE A O 1
ATOM 754 N N . CYS A 1 90 ? 11.643 2.761 -1.500 1.00 92.50 90 CYS A N 1
ATOM 755 C CA . CYS A 1 90 ? 10.387 3.487 -1.318 1.00 92.50 90 CYS A CA 1
ATOM 756 C C . CYS A 1 90 ? 9.972 3.683 0.149 1.00 92.50 90 CYS A C 1
ATOM 758 O O . CYS A 1 90 ? 9.071 4.473 0.417 1.00 92.50 90 CYS A O 1
ATOM 760 N N . ARG A 1 91 ? 10.582 2.975 1.104 1.00 93.00 91 ARG A N 1
ATOM 761 C CA . ARG A 1 91 ? 10.356 3.162 2.543 1.00 93.00 91 ARG A CA 1
ATOM 762 C C . ARG A 1 91 ? 11.256 4.227 3.165 1.00 93.00 91 ARG A C 1
ATOM 764 O O . ARG A 1 91 ? 10.993 4.631 4.295 1.00 93.00 91 ARG A O 1
ATOM 771 N N . VAL A 1 92 ? 12.269 4.701 2.446 1.00 91.94 92 VAL A N 1
ATOM 772 C CA . VAL A 1 92 ? 13.151 5.776 2.903 1.00 91.94 92 VAL A CA 1
ATOM 773 C C . VAL A 1 92 ? 12.410 7.115 2.767 1.00 91.94 92 VAL A C 1
ATOM 775 O O . VAL A 1 92 ? 11.820 7.373 1.713 1.00 91.94 92 VAL A O 1
ATOM 778 N N . PRO A 1 93 ? 12.369 7.960 3.814 1.00 91.81 93 PRO A N 1
ATOM 779 C CA . PRO A 1 93 ? 11.820 9.307 3.705 1.00 91.81 93 PRO A CA 1
ATOM 780 C C . PRO A 1 93 ? 12.554 10.117 2.633 1.00 91.81 93 PRO A C 1
ATOM 782 O O . PRO A 1 93 ? 13.779 10.103 2.572 1.00 91.81 93 PRO A O 1
ATOM 785 N N . LYS A 1 94 ? 11.817 10.880 1.819 1.00 89.75 94 LYS A N 1
ATOM 786 C CA . LYS A 1 94 ? 12.416 11.662 0.721 1.00 89.75 94 LYS A CA 1
ATOM 787 C C . LYS A 1 94 ? 13.471 12.670 1.182 1.00 89.75 94 LYS A C 1
ATOM 789 O O . LYS A 1 94 ? 14.428 12.903 0.464 1.00 89.75 94 LYS A O 1
ATOM 794 N N . LYS A 1 95 ? 13.316 13.213 2.391 1.00 89.62 95 LYS A N 1
ATOM 795 C CA . LYS A 1 95 ? 14.281 14.123 3.031 1.00 89.62 95 LYS A CA 1
ATOM 796 C C . LYS A 1 95 ? 15.656 13.493 3.297 1.00 89.62 95 LYS A C 1
ATOM 798 O O . LYS A 1 95 ? 16.629 14.219 3.432 1.00 89.62 95 LYS A O 1
ATOM 803 N N . ASP A 1 96 ? 15.707 12.165 3.401 1.00 89.88 96 ASP A N 1
ATOM 804 C CA . ASP A 1 96 ? 16.928 11.407 3.675 1.00 89.88 96 ASP A CA 1
ATOM 805 C C . ASP A 1 96 ? 17.533 10.846 2.371 1.00 89.88 96 ASP A C 1
ATOM 807 O O . ASP A 1 96 ? 18.582 10.202 2.394 1.00 89.88 96 ASP A O 1
ATOM 811 N N . LEU A 1 97 ? 16.869 11.069 1.227 1.0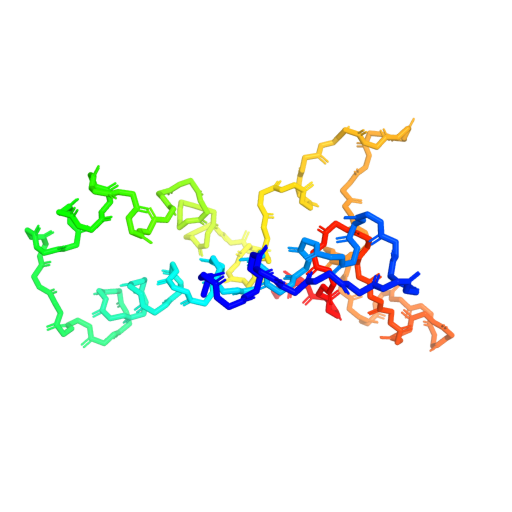0 88.81 97 LEU A N 1
ATOM 812 C CA . LEU A 1 97 ? 17.391 10.761 -0.101 1.00 88.81 97 LEU A CA 1
ATOM 813 C C . LEU A 1 97 ? 18.177 11.960 -0.630 1.00 88.81 97 LEU A C 1
ATOM 815 O O . LEU A 1 97 ? 17.799 13.112 -0.428 1.00 88.81 97 LEU A O 1
ATOM 819 N N . SER A 1 98 ? 19.262 11.674 -1.341 1.00 85.75 98 SER A N 1
ATOM 820 C CA . SER A 1 98 ? 20.009 12.684 -2.081 1.00 85.75 98 SER A CA 1
ATOM 821 C C . SER A 1 98 ? 19.161 13.256 -3.227 1.00 85.75 98 SER A C 1
ATOM 823 O O . SER A 1 98 ? 18.279 12.567 -3.747 1.00 85.75 98 SER A O 1
ATOM 825 N N . ASP A 1 99 ? 19.407 14.512 -3.615 1.00 82.50 99 ASP A N 1
ATOM 826 C CA . ASP A 1 99 ? 18.590 15.232 -4.610 1.00 82.50 99 ASP A CA 1
ATOM 827 C C . ASP A 1 99 ? 18.502 14.496 -5.962 1.00 82.50 99 ASP A C 1
ATOM 829 O O . ASP A 1 99 ? 17.451 14.482 -6.595 1.00 82.50 99 ASP A O 1
ATOM 833 N N . ASP A 1 100 ? 19.560 13.782 -6.358 1.00 82.00 100 ASP A N 1
ATOM 834 C CA . ASP A 1 100 ? 19.621 12.940 -7.563 1.00 82.00 100 ASP A CA 1
ATOM 835 C C . ASP A 1 100 ? 18.724 11.689 -7.504 1.00 82.00 100 ASP A C 1
ATOM 837 O O . ASP A 1 100 ? 18.503 11.032 -8.519 1.00 82.00 100 ASP A O 1
ATOM 841 N N . ARG A 1 101 ? 18.207 11.337 -6.321 1.00 80.75 101 ARG A N 1
ATOM 842 C CA . ARG A 1 101 ? 17.397 10.133 -6.071 1.00 80.75 101 ARG A CA 1
ATOM 843 C C . ARG A 1 101 ? 15.999 10.445 -5.555 1.00 80.75 101 ARG A C 1
ATOM 845 O O . ARG A 1 101 ? 15.317 9.539 -5.079 1.00 80.75 101 ARG A O 1
ATOM 852 N N . GLN A 1 102 ? 15.558 11.700 -5.621 1.00 79.31 102 GLN A N 1
ATOM 853 C CA . GLN A 1 102 ? 14.205 12.078 -5.200 1.00 79.31 102 GLN A CA 1
ATOM 854 C C . GLN A 1 102 ? 13.126 11.631 -6.195 1.00 79.31 102 GLN A C 1
ATOM 856 O O . GLN A 1 102 ? 11.990 11.354 -5.792 1.00 79.31 102 GLN A O 1
ATOM 861 N N . GLU A 1 103 ? 13.492 11.513 -7.471 1.00 86.31 103 GLU A N 1
ATOM 862 C CA . GLU A 1 103 ? 12.650 10.985 -8.540 1.00 86.31 103 GLU A CA 1
ATOM 863 C C . GLU A 1 103 ? 13.042 9.535 -8.827 1.00 86.31 103 GLU A C 1
ATOM 865 O O . GLU A 1 103 ? 14.050 9.245 -9.465 1.00 86.31 103 GLU A O 1
ATOM 870 N N . PHE A 1 104 ? 12.252 8.599 -8.307 1.00 89.19 104 PHE A N 1
ATOM 871 C CA . PHE A 1 104 ? 12.445 7.177 -8.553 1.00 89.19 104 PHE A CA 1
ATOM 872 C C . PHE A 1 104 ? 11.107 6.451 -8.576 1.00 89.19 104 PHE A C 1
ATOM 874 O O . PHE A 1 104 ? 10.127 6.880 -7.963 1.00 89.19 104 PHE A O 1
ATOM 881 N N . GLU A 1 105 ? 11.106 5.289 -9.215 1.00 90.56 105 GLU A N 1
ATOM 882 C CA . GLU A 1 105 ? 10.000 4.345 -9.174 1.00 90.56 105 GLU A CA 1
ATOM 883 C C . GLU A 1 105 ? 10.473 3.055 -8.514 1.00 90.56 105 GLU A C 1
ATOM 885 O O . GLU A 1 105 ? 11.522 2.489 -8.834 1.00 90.56 105 GLU A O 1
ATOM 890 N N . CYS A 1 106 ? 9.701 2.573 -7.546 1.00 91.19 106 CYS A N 1
ATOM 891 C CA . CYS A 1 106 ? 9.989 1.301 -6.911 1.00 91.19 106 CYS A CA 1
ATOM 892 C C . CYS A 1 106 ? 9.907 0.144 -7.920 1.00 91.19 106 CYS A C 1
ATOM 894 O O . CYS A 1 106 ? 8.862 -0.081 -8.520 1.00 91.19 106 CYS A O 1
ATOM 896 N N . LEU A 1 107 ? 10.941 -0.698 -7.991 1.00 88.81 107 LEU A N 1
ATOM 897 C CA . LEU A 1 107 ? 10.935 -1.891 -8.852 1.00 88.81 107 LEU A CA 1
ATOM 898 C C . LEU A 1 107 ? 9.761 -2.852 -8.582 1.00 88.81 107 LEU A C 1
ATOM 900 O O . LEU A 1 107 ? 9.294 -3.527 -9.494 1.00 88.81 107 LEU A 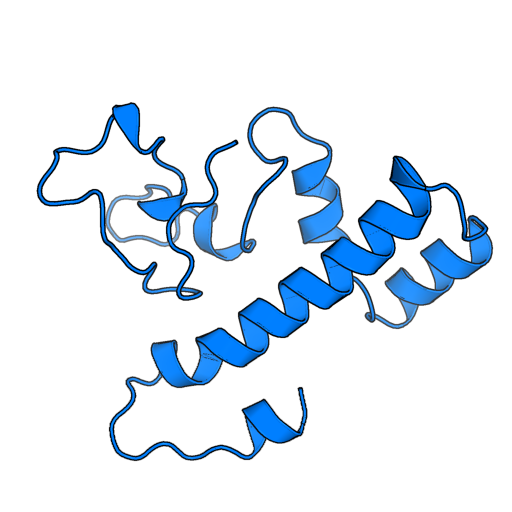O 1
ATOM 904 N N . ASN A 1 108 ? 9.267 -2.925 -7.342 1.00 90.44 108 ASN A N 1
ATOM 905 C CA . ASN A 1 108 ? 8.222 -3.880 -6.967 1.00 90.44 108 ASN A CA 1
ATOM 906 C C . ASN A 1 108 ? 6.817 -3.451 -7.396 1.00 90.44 108 ASN A C 1
ATOM 908 O O . ASN A 1 108 ? 6.025 -4.305 -7.782 1.00 90.44 108 ASN A O 1
ATOM 912 N N . CYS A 1 109 ? 6.478 -2.170 -7.251 1.00 91.81 109 CYS A N 1
ATOM 913 C CA . CYS A 1 109 ? 5.105 -1.680 -7.413 1.00 91.81 109 CYS A CA 1
ATOM 914 C C . CYS A 1 109 ? 4.999 -0.303 -8.079 1.00 91.81 109 CYS A C 1
ATOM 916 O O . CYS A 1 109 ? 3.904 0.245 -8.132 1.00 91.81 109 CYS A O 1
ATOM 918 N N . GLY A 1 110 ? 6.112 0.276 -8.531 1.00 92.12 110 GLY A N 1
ATOM 919 C CA . GLY A 1 110 ? 6.145 1.571 -9.209 1.00 92.12 110 GLY A CA 1
ATOM 920 C C . GLY A 1 110 ? 5.859 2.778 -8.315 1.00 92.12 110 GLY A C 1
ATOM 921 O O . GLY A 1 110 ? 5.668 3.875 -8.820 1.00 92.12 110 GLY A O 1
ATOM 922 N N . CYS A 1 111 ? 5.793 2.627 -6.987 1.00 93.31 111 CYS A N 1
ATOM 923 C CA . CYS A 1 111 ? 5.472 3.763 -6.124 1.00 93.31 111 CYS A CA 1
ATOM 924 C C . CYS A 1 111 ? 6.643 4.768 -6.019 1.00 93.31 111 CYS A C 1
ATOM 926 O O . CYS A 1 111 ? 7.802 4.341 -5.942 1.00 93.31 111 CYS A O 1
ATOM 928 N N . PRO A 1 112 ? 6.357 6.082 -5.916 1.00 91.62 112 PRO A N 1
ATOM 929 C CA . PRO A 1 112 ? 7.368 7.141 -5.809 1.00 91.62 112 PRO A CA 1
ATOM 930 C C . PRO A 1 112 ? 7.824 7.401 -4.360 1.00 91.62 112 PRO A C 1
ATOM 932 O O . PRO A 1 112 ? 8.298 8.488 -4.025 1.00 91.62 112 PRO A O 1
ATOM 935 N N . GLY A 1 113 ? 7.588 6.439 -3.463 1.00 92.50 113 GLY A N 1
ATOM 936 C CA . GLY A 1 113 ? 7.745 6.590 -2.018 1.00 92.50 113 GLY A CA 1
ATOM 937 C C . GLY A 1 113 ? 6.459 6.270 -1.254 1.00 92.50 113 GLY A C 1
ATOM 938 O O . GLY A 1 113 ? 5.361 6.640 -1.653 1.00 92.50 113 GLY A O 1
ATOM 939 N N . CYS A 1 114 ? 6.609 5.546 -0.152 1.00 92.75 114 CYS A N 1
ATOM 940 C CA . CYS A 1 114 ? 5.538 5.082 0.731 1.00 92.75 114 CYS A CA 1
ATOM 941 C C . CYS A 1 114 ? 5.925 5.187 2.215 1.00 92.75 114 CYS A C 1
ATOM 943 O O . CYS A 1 114 ? 5.332 4.536 3.080 1.00 92.75 114 CYS A O 1
ATOM 945 N N . SER A 1 115 ? 6.976 5.958 2.505 1.00 91.44 115 SER A N 1
ATOM 946 C CA . SER A 1 115 ? 7.275 6.404 3.862 1.00 91.44 115 SER A CA 1
ATOM 947 C C . SER A 1 115 ? 6.157 7.336 4.339 1.00 91.44 115 SER A C 1
ATOM 949 O O . SER A 1 115 ? 5.543 8.025 3.522 1.00 91.44 115 SER A O 1
ATOM 951 N N . SER A 1 116 ? 5.820 7.260 5.625 1.00 86.69 116 SER A N 1
ATOM 952 C CA . SER A 1 116 ? 4.720 8.024 6.237 1.00 86.69 116 SER A CA 1
ATOM 953 C C . SER A 1 116 ? 5.256 9.214 7.012 1.00 86.69 116 SER A C 1
ATOM 955 O O . SER A 1 116 ? 6.381 9.089 7.545 1.00 86.69 116 SER A O 1
#

Secondary structure (DSSP, 8-state):
-HHHHH---TTS-HHHHHHHHHHHHHHHHHHHHIIIIIS--S-HHHHHHHHHTTSS-HHHHHHHTSTT-TT---SGGGS--STTSPPPGGGS-GGGS-GGGSS---TTT--S----

Sequence (116 aa):
MREAEAEEEQYKTRAQVLWPILQIHHQRSRYIYDMYYSKKAISRDVYEYCLDKRIADANLISKWKKSGYENLCCLRCIQQDTSFNTTCICRVPKKDLSDDRQEFECLNCGCPGCSS